Protein AF-A0A0E0R5S5-F1 (afdb_monomer)

Sequence (110 aa):
MASLCSLLLSSSLILAVAVFLRHHIGASTTTTTTTHLHFYMHDTYTGPAPTTMRVVSGRSLLDDGDGNNNDATSPPSSSSPPRRQFGDIVVLNSALTEGPSANSARMGTA

Solvent-accessible surface area (backbone atoms only — not comparable to full-atom values): 6973 Å² total; per-residue (Å²): 131,84,51,70,66,61,55,51,54,51,51,53,50,52,51,51,52,53,51,52,49,52,59,70,69,66,65,73,73,80,78,82,80,86,81,91,83,80,69,32,75,49,80,30,63,39,63,97,75,50,25,33,46,78,80,40,71,33,51,72,88,67,80,67,85,65,88,64,90,60,69,70,70,59,74,61,55,66,88,45,63,70,83,90,39,60,72,50,40,71,51,65,60,18,49,25,14,66,41,90,48,93,86,35,62,77,76,51,73,80

Structure (mmCIF, N/CA/C/O backbone):
data_AF-A0A0E0R5S5-F1
#
_entry.id   AF-A0A0E0R5S5-F1
#
loop_
_atom_site.group_PDB
_atom_site.id
_atom_site.type_symbol
_atom_site.label_atom_id
_atom_site.label_alt_id
_atom_site.label_comp_id
_atom_site.label_asym_id
_atom_site.label_entity_id
_atom_site.label_seq_id
_atom_site.pdbx_PDB_ins_code
_atom_site.Cartn_x
_atom_site.Cartn_y
_atom_site.Cartn_z
_atom_site.occupancy
_atom_site.B_iso_or_equiv
_atom_site.auth_seq_id
_atom_site.auth_comp_id
_atom_site.auth_asym_id
_atom_site.auth_atom_id
_atom_site.pdbx_PDB_model_num
ATOM 1 N N . MET A 1 1 ? -43.711 -30.435 58.093 1.00 62.09 1 MET A N 1
ATOM 2 C CA . MET A 1 1 ? -44.452 -30.388 56.814 1.00 62.09 1 MET A CA 1
ATOM 3 C C . MET A 1 1 ? -44.397 -28.947 56.341 1.00 62.09 1 MET A C 1
ATOM 5 O O . MET A 1 1 ? -44.923 -28.089 57.037 1.00 62.09 1 MET A O 1
ATOM 9 N N . ALA A 1 2 ? -43.650 -28.642 55.279 1.00 57.81 2 ALA A N 1
ATOM 10 C CA . ALA A 1 2 ? -43.620 -27.276 54.758 1.00 57.81 2 ALA A CA 1
ATOM 11 C C . ALA A 1 2 ? -45.016 -26.923 54.223 1.00 57.81 2 ALA A C 1
ATOM 13 O O . ALA A 1 2 ? -45.635 -27.737 53.540 1.00 57.81 2 AL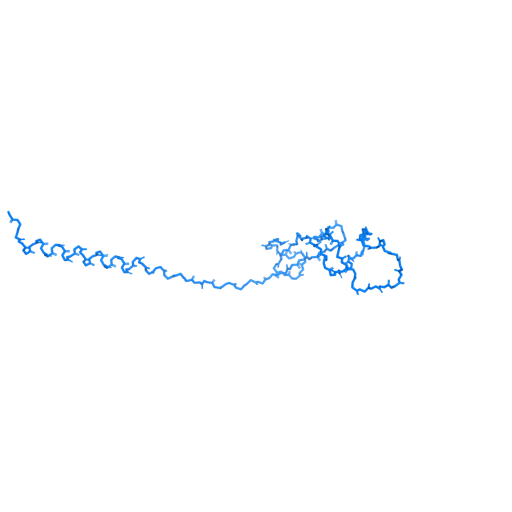A A O 1
ATOM 14 N N . SER A 1 3 ? -45.526 -25.743 54.576 1.00 80.94 3 SER A N 1
ATOM 15 C CA . SER A 1 3 ? -46.812 -25.257 54.070 1.00 80.94 3 SER A CA 1
ATOM 16 C C . SER A 1 3 ? -46.738 -25.101 52.548 1.00 80.94 3 SER A C 1
ATOM 18 O O . SER A 1 3 ? -45.736 -24.597 52.035 1.00 80.94 3 SER A O 1
ATOM 20 N N . LEU A 1 4 ? -47.791 -25.501 51.823 1.00 82.44 4 LEU A N 1
ATOM 21 C CA . LEU A 1 4 ? -47.889 -25.311 50.368 1.00 82.44 4 LEU A CA 1
ATOM 22 C C . LEU A 1 4 ? -47.608 -23.855 49.967 1.00 82.44 4 LEU A C 1
ATOM 24 O O . LEU A 1 4 ? -46.927 -23.620 48.975 1.00 82.44 4 LEU A O 1
ATOM 28 N N . CYS A 1 5 ? -48.035 -22.880 50.777 1.00 80.44 5 CYS A N 1
ATOM 29 C CA . CYS A 1 5 ? -47.718 -21.472 50.547 1.00 80.44 5 CYS A CA 1
ATOM 30 C C . CYS A 1 5 ? -46.204 -21.214 50.562 1.00 80.44 5 CYS A C 1
ATOM 32 O O . CYS A 1 5 ? -45.687 -20.562 49.664 1.00 80.44 5 CYS A O 1
ATOM 34 N N . SER A 1 6 ? -45.460 -21.768 51.522 1.00 83.56 6 SER A N 1
ATOM 35 C CA . SER A 1 6 ? -44.002 -21.591 51.608 1.00 83.56 6 SER A CA 1
ATOM 36 C C . SER A 1 6 ? -43.264 -22.181 50.394 1.00 83.56 6 SER A C 1
ATOM 38 O O . SER A 1 6 ? -42.266 -21.620 49.938 1.00 83.56 6 SER A O 1
ATOM 40 N N . LEU A 1 7 ? -43.775 -23.280 49.831 1.00 84.56 7 LEU A N 1
ATOM 41 C CA . LEU A 1 7 ? -43.246 -23.899 48.608 1.00 84.56 7 LEU A CA 1
ATOM 42 C C . LEU A 1 7 ? -43.555 -23.055 47.359 1.00 84.56 7 LEU A C 1
ATOM 44 O O . LEU A 1 7 ? -42.687 -22.858 46.512 1.00 84.56 7 LEU A O 1
ATOM 48 N N . LEU A 1 8 ? -44.764 -22.496 47.270 1.00 86.31 8 LEU A N 1
ATOM 49 C CA . LEU A 1 8 ? -45.166 -21.628 46.160 1.00 86.31 8 LEU A CA 1
ATOM 50 C C . LEU A 1 8 ? -44.391 -20.300 46.158 1.00 86.31 8 LEU A C 1
ATOM 52 O O . LEU A 1 8 ? -43.911 -19.873 45.108 1.00 86.31 8 LEU A O 1
ATOM 56 N N . LEU A 1 9 ? -44.198 -19.676 47.327 1.00 87.56 9 LEU A N 1
ATOM 57 C CA . LEU A 1 9 ? -43.433 -18.429 47.448 1.00 87.56 9 LEU A CA 1
ATOM 58 C C . LEU A 1 9 ? -41.952 -18.622 47.091 1.00 87.56 9 LEU A C 1
ATOM 60 O O . LEU A 1 9 ? -41.376 -17.794 46.387 1.00 87.56 9 LEU A O 1
ATOM 64 N N . SER A 1 10 ? -41.337 -19.719 47.539 1.00 87.94 10 SER A N 1
ATOM 65 C CA . SER A 1 10 ? -39.932 -20.012 47.226 1.00 87.94 10 SER A CA 1
ATOM 66 C C . SER A 1 10 ? -39.721 -20.318 45.741 1.00 87.94 10 SER A C 1
ATOM 68 O O . SER A 1 10 ? -38.784 -19.794 45.142 1.00 87.94 10 SER A O 1
ATOM 70 N N . SER A 1 11 ? -40.623 -21.076 45.112 1.00 90.00 11 SER A N 1
ATOM 71 C CA . SER A 1 11 ? -40.588 -21.325 43.665 1.00 90.00 11 SER A CA 1
ATOM 72 C C . SER A 1 11 ? -40.741 -20.035 42.852 1.00 90.00 11 SER A C 1
ATOM 74 O O . SER A 1 11 ? -39.956 -19.789 41.934 1.00 90.00 11 SER A O 1
ATOM 76 N N . SER A 1 12 ? -41.687 -19.169 43.233 1.00 90.19 12 SER A N 1
ATOM 77 C CA . SER A 1 12 ? -41.894 -17.875 42.575 1.00 90.19 12 SER A CA 1
ATOM 78 C C . SER A 1 12 ? -40.669 -16.966 42.689 1.00 90.19 12 SER A C 1
ATOM 80 O O . SER A 1 12 ? -40.313 -16.295 41.721 1.00 90.19 12 SER A O 1
ATOM 82 N N . LEU A 1 13 ? -40.005 -16.949 43.850 1.00 92.69 13 LEU A N 1
ATOM 83 C CA . LEU A 1 13 ? -38.791 -16.161 44.064 1.00 92.69 13 LEU A CA 1
ATOM 84 C C . LEU A 1 13 ? -37.632 -16.668 43.196 1.00 92.69 13 LEU A C 1
ATOM 86 O O . LEU A 1 13 ? -36.964 -15.872 42.539 1.00 92.69 13 LEU A O 1
ATOM 90 N N . ILE A 1 14 ? -37.421 -17.987 43.146 1.00 92.00 14 ILE A N 1
ATOM 91 C CA . ILE A 1 14 ? -36.370 -18.602 42.320 1.00 92.00 14 ILE A CA 1
ATOM 92 C C . ILE A 1 14 ? -36.609 -18.304 40.836 1.00 92.00 14 ILE A C 1
ATOM 94 O O . ILE A 1 14 ? -35.668 -17.956 40.120 1.00 92.00 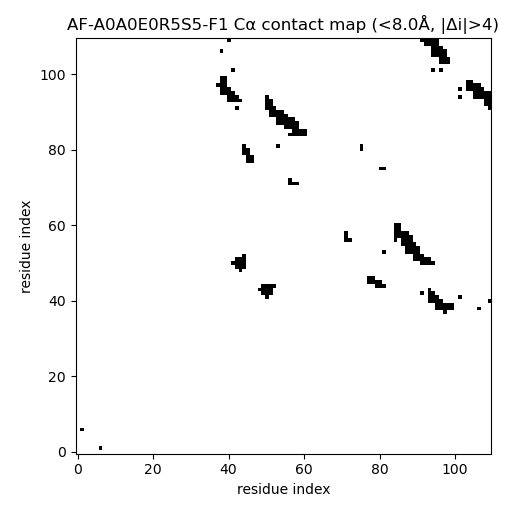14 ILE A O 1
ATOM 98 N N . LEU A 1 15 ? -37.859 -18.386 40.371 1.00 91.75 15 LEU A N 1
ATOM 99 C CA . LEU A 1 15 ? -38.207 -18.084 38.984 1.00 91.75 15 LEU A CA 1
ATOM 100 C C . LEU A 1 15 ? -37.964 -16.607 38.642 1.00 91.75 15 LEU A C 1
ATOM 102 O O . LEU A 1 15 ? -37.378 -16.315 37.600 1.00 91.75 15 LEU A O 1
ATOM 106 N N . ALA A 1 16 ? -38.343 -15.682 39.527 1.00 90.25 16 ALA A N 1
ATOM 107 C CA . ALA A 1 16 ? -38.107 -14.251 39.335 1.00 90.25 16 ALA A CA 1
ATOM 108 C C . ALA A 1 16 ? -36.608 -13.920 39.247 1.00 90.25 16 ALA A C 1
ATOM 110 O O . ALA A 1 16 ? -36.184 -13.196 38.346 1.00 90.25 16 ALA A O 1
ATOM 111 N N . VAL A 1 17 ? -35.793 -14.510 40.127 1.00 89.19 17 VAL A N 1
ATOM 112 C CA . VAL A 1 17 ? -34.330 -14.361 40.104 1.00 89.19 17 VAL A CA 1
ATOM 113 C C . VAL A 1 17 ? -33.746 -14.937 38.812 1.00 89.19 17 VAL A C 1
ATOM 115 O O . VAL A 1 17 ? -32.935 -14.284 38.159 1.00 89.19 17 VAL A O 1
ATOM 118 N N . ALA A 1 18 ? -34.193 -16.119 38.380 1.00 86.25 18 ALA A N 1
ATOM 119 C CA . ALA A 1 18 ? -33.725 -16.737 37.141 1.00 86.25 18 ALA A CA 1
ATOM 120 C C . ALA A 1 18 ? -34.052 -15.895 35.893 1.00 86.25 18 ALA A C 1
ATOM 122 O O . ALA A 1 18 ? -33.229 -15.806 34.981 1.00 86.25 18 ALA A O 1
ATOM 123 N N . VAL A 1 19 ? -35.231 -15.266 35.849 1.00 86.12 19 VAL A N 1
ATOM 124 C CA . VAL A 1 19 ? -35.630 -14.364 34.756 1.00 86.12 19 VAL A CA 1
ATOM 125 C C . VAL A 1 19 ? -34.813 -13.073 34.787 1.00 86.12 19 VAL A C 1
ATOM 127 O O . VAL A 1 19 ? -34.299 -12.662 33.747 1.00 86.12 19 VAL A O 1
ATOM 130 N N . PHE A 1 20 ? -34.629 -12.472 35.967 1.00 83.50 20 PHE A N 1
ATOM 131 C CA . PHE A 1 20 ? -33.820 -11.265 36.136 1.00 83.50 20 PHE A CA 1
ATOM 132 C C . PHE A 1 20 ? -32.371 -11.488 35.683 1.00 83.50 20 PHE A C 1
ATOM 134 O O . PHE A 1 20 ? -31.852 -10.711 34.883 1.00 83.50 20 PHE A O 1
ATOM 141 N N . LEU A 1 21 ? -31.743 -12.596 36.099 1.00 79.81 21 LEU A N 1
ATOM 142 C CA . LEU A 1 21 ? -30.386 -12.943 35.671 1.00 79.81 21 LEU A CA 1
ATOM 143 C C . LEU A 1 21 ? -30.312 -13.173 34.156 1.00 79.81 21 LEU A C 1
ATOM 145 O O . LEU A 1 21 ? -29.418 -12.637 33.510 1.00 79.81 21 LEU A O 1
ATOM 149 N N . ARG A 1 22 ? -31.257 -13.910 33.553 1.00 76.06 22 ARG A N 1
ATOM 150 C CA . ARG A 1 22 ? -31.263 -14.128 32.091 1.00 76.06 22 ARG A CA 1
ATOM 151 C C . ARG A 1 22 ? -31.417 -12.829 31.301 1.00 76.06 22 ARG A C 1
ATOM 153 O O . ARG A 1 22 ? -30.765 -12.681 30.272 1.00 76.06 22 ARG A O 1
ATOM 160 N N . HIS A 1 23 ? -32.251 -11.901 31.767 1.00 70.75 23 HIS A N 1
ATOM 161 C CA . HIS A 1 23 ? -32.466 -10.629 31.079 1.00 70.75 23 HIS A CA 1
ATOM 162 C C . HIS A 1 23 ? -31.251 -9.699 31.194 1.00 70.75 23 HIS A C 1
ATOM 164 O O . HIS A 1 23 ? -30.859 -9.075 30.213 1.00 70.75 23 HIS A O 1
ATOM 170 N N . HIS A 1 24 ? -30.607 -9.658 32.363 1.00 64.25 24 HIS A N 1
ATOM 171 C CA . HIS A 1 24 ? -29.483 -8.757 32.619 1.00 64.25 24 HIS A CA 1
ATOM 172 C C . HIS A 1 24 ? -28.141 -9.269 32.065 1.00 64.25 24 HIS A C 1
ATOM 174 O O . HIS A 1 24 ? -27.253 -8.470 31.775 1.00 64.25 24 HIS A O 1
ATOM 180 N N . ILE A 1 25 ? -27.989 -10.590 31.914 1.00 63.91 25 ILE A N 1
ATOM 181 C CA . ILE A 1 25 ? -26.759 -11.244 31.425 1.00 63.91 25 ILE A CA 1
ATOM 182 C C . ILE A 1 25 ? -26.810 -11.477 29.901 1.00 63.91 25 ILE A C 1
ATOM 184 O O . ILE A 1 25 ? -25.771 -11.624 29.265 1.00 63.91 25 ILE A O 1
ATOM 188 N N . GLY A 1 26 ? -28.004 -11.473 29.293 1.00 58.56 26 GLY A N 1
ATOM 189 C CA . GLY A 1 26 ? -28.196 -11.693 27.853 1.00 58.56 26 GLY A CA 1
ATOM 190 C C . GLY A 1 26 ? -27.997 -10.461 26.960 1.00 58.56 26 GLY A C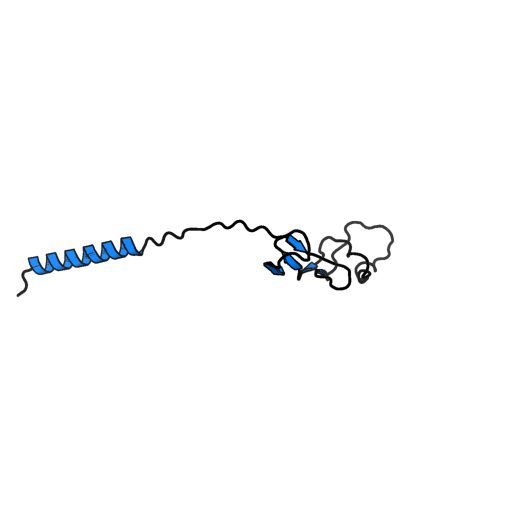 1
ATOM 191 O O . GLY A 1 26 ? -27.891 -10.609 25.745 1.00 58.56 26 GLY A O 1
ATOM 192 N N . ALA A 1 27 ? -27.922 -9.255 27.527 1.00 61.12 27 ALA A N 1
ATOM 193 C CA . ALA A 1 27 ? -27.718 -8.017 26.774 1.00 61.12 27 ALA A CA 1
ATOM 194 C C . ALA A 1 27 ? -26.230 -7.633 26.730 1.00 61.12 27 ALA A C 1
ATOM 196 O O . ALA A 1 27 ? -25.825 -6.580 27.217 1.00 61.12 27 ALA A O 1
ATOM 197 N N . SER A 1 28 ? -25.391 -8.495 26.151 1.00 61.84 28 SER A N 1
ATOM 198 C CA . SER A 1 28 ? -24.061 -8.064 25.716 1.00 61.84 28 SER A CA 1
ATOM 199 C C . SER A 1 28 ? -24.236 -7.311 24.401 1.00 61.84 28 SER A C 1
ATOM 201 O O . SER A 1 28 ? -24.219 -7.889 23.313 1.00 61.84 28 SER A O 1
ATOM 203 N N . THR A 1 29 ? -24.520 -6.015 24.504 1.00 63.00 29 THR A N 1
ATOM 204 C CA . THR A 1 29 ? -24.567 -5.115 23.355 1.00 63.00 29 THR A CA 1
ATOM 205 C C . THR A 1 29 ? -23.192 -5.168 22.702 1.00 63.00 29 THR A C 1
ATOM 207 O O . THR A 1 29 ? -22.213 -4.687 23.267 1.00 63.00 29 THR A O 1
ATOM 210 N N . THR A 1 30 ? -23.089 -5.817 21.543 1.00 66.12 30 THR A N 1
ATOM 211 C CA . THR A 1 30 ? -21.844 -5.822 20.774 1.00 66.12 30 THR A CA 1
ATOM 212 C C . THR A 1 30 ? -21.655 -4.414 20.231 1.00 66.12 30 THR A C 1
ATOM 214 O O . THR A 1 30 ? -22.211 -4.052 19.196 1.00 66.12 30 THR A O 1
ATOM 217 N N . THR A 1 31 ? -20.936 -3.582 20.976 1.00 72.38 31 THR A N 1
ATOM 218 C CA . THR A 1 31 ? -20.586 -2.235 20.542 1.00 72.38 31 THR A CA 1
ATOM 219 C C . THR A 1 31 ? -19.596 -2.366 19.395 1.00 72.38 31 THR A C 1
ATOM 221 O O . THR A 1 31 ? -18.443 -2.742 19.593 1.00 72.38 31 THR A O 1
ATOM 224 N N . THR A 1 32 ? -20.040 -2.089 18.173 1.00 79.19 32 THR A N 1
ATOM 225 C CA . THR A 1 32 ? -19.145 -2.008 17.021 1.00 79.19 32 THR A CA 1
ATOM 226 C C . THR A 1 32 ? -18.380 -0.693 17.096 1.00 79.19 32 THR A C 1
ATOM 228 O O . THR A 1 32 ? -18.953 0.375 16.880 1.00 79.19 32 THR A O 1
ATOM 231 N N . THR A 1 33 ? -17.092 -0.750 17.422 1.00 86.12 33 THR A N 1
ATOM 232 C CA . THR A 1 33 ? -16.210 0.418 17.342 1.00 86.12 33 THR A CA 1
ATOM 233 C C . THR A 1 33 ? -15.656 0.538 15.927 1.00 86.12 33 THR A C 1
ATOM 235 O O . THR A 1 33 ? -15.088 -0.411 15.393 1.00 86.12 33 THR A O 1
ATOM 238 N N . THR A 1 34 ? -15.807 1.714 15.321 1.00 93.88 34 THR A N 1
ATOM 239 C CA . THR A 1 34 ? -15.155 2.055 14.053 1.00 93.88 34 THR A CA 1
ATOM 240 C C . THR A 1 34 ? -13.857 2.800 14.341 1.00 93.88 34 THR A C 1
ATOM 242 O O . THR A 1 34 ? -13.854 3.782 15.081 1.00 93.88 34 THR A O 1
ATOM 245 N N . THR A 1 35 ? -12.758 2.361 13.732 1.00 94.62 35 THR A N 1
ATOM 246 C CA . THR A 1 35 ? -11.457 3.035 13.806 1.00 94.62 35 THR A CA 1
ATOM 247 C C . THR A 1 35 ? -11.055 3.487 12.409 1.00 94.62 35 THR A C 1
ATOM 249 O O . THR A 1 35 ? -11.030 2.682 11.482 1.00 94.62 35 THR A O 1
ATOM 252 N N . HIS A 1 36 ? -10.741 4.773 12.254 1.00 96.44 36 HIS A N 1
ATOM 253 C CA . HIS A 1 36 ? -10.193 5.311 11.012 1.00 96.44 36 HIS A CA 1
ATOM 254 C C . HIS A 1 36 ? -8.663 5.240 11.062 1.00 96.44 36 HIS A C 1
ATOM 256 O O . HIS A 1 36 ? -8.046 5.857 11.930 1.00 96.44 36 HIS A O 1
ATOM 262 N N . LEU A 1 37 ? -8.058 4.469 10.157 1.00 96.88 37 LEU A N 1
ATOM 263 C CA . LEU A 1 37 ? -6.609 4.303 10.056 1.00 96.88 37 LEU A CA 1
ATOM 264 C C . LEU A 1 37 ? -6.086 5.117 8.871 1.00 96.88 37 LEU A C 1
ATOM 266 O O . LEU A 1 37 ? -6.650 5.053 7.782 1.00 96.88 37 LEU A O 1
ATOM 270 N N . HIS A 1 38 ? -4.996 5.852 9.080 1.00 97.94 38 HIS A N 1
ATOM 271 C CA . HIS A 1 38 ? -4.305 6.590 8.028 1.00 97.94 38 HIS A CA 1
ATOM 272 C C . HIS A 1 38 ? -2.815 6.255 8.085 1.00 97.94 38 HIS A C 1
ATOM 274 O O . HIS A 1 38 ? -2.174 6.436 9.118 1.00 97.94 38 HIS A O 1
ATOM 280 N N . PHE A 1 39 ? -2.289 5.719 6.989 1.00 97.75 39 PHE A N 1
ATOM 281 C CA . PHE A 1 39 ? -0.892 5.330 6.831 1.00 97.75 39 PHE A CA 1
ATOM 282 C C . PHE A 1 39 ? -0.514 5.379 5.350 1.00 97.75 39 PHE A C 1
ATOM 284 O O . PHE A 1 39 ? -1.380 5.373 4.473 1.00 97.75 39 PHE A O 1
ATOM 291 N N . TYR A 1 40 ? 0.785 5.401 5.079 1.00 98.19 40 TYR A N 1
ATOM 292 C CA . TYR A 1 40 ? 1.352 5.452 3.735 1.00 98.19 40 TYR A CA 1
ATOM 293 C C . TYR A 1 40 ? 2.043 4.130 3.412 1.00 98.19 40 TYR A C 1
ATOM 295 O O . TYR A 1 40 ? 2.801 3.615 4.230 1.00 98.19 40 TYR A O 1
ATOM 303 N N . MET A 1 41 ? 1.781 3.584 2.226 1.00 97.31 41 MET A N 1
ATOM 304 C CA . MET A 1 41 ? 2.375 2.344 1.719 1.00 97.31 41 MET A CA 1
ATOM 305 C C . MET A 1 41 ? 3.475 2.669 0.703 1.00 97.31 41 MET A C 1
ATOM 307 O O . MET A 1 41 ? 3.277 3.524 -0.160 1.00 97.31 41 MET A O 1
ATOM 311 N N . HIS A 1 42 ? 4.619 1.985 0.796 1.00 95.50 42 HIS A N 1
ATOM 312 C CA . HIS A 1 42 ? 5.784 2.223 -0.069 1.00 95.50 42 HIS A CA 1
ATOM 313 C C . HIS A 1 42 ? 6.070 1.039 -0.998 1.00 95.50 42 HIS A C 1
ATOM 315 O O . HIS A 1 42 ? 6.770 0.099 -0.611 1.00 95.50 42 HIS A O 1
ATOM 321 N N . ASP A 1 43 ? 5.569 1.117 -2.231 1.00 93.38 43 ASP A N 1
ATOM 322 C CA . ASP A 1 43 ? 5.786 0.112 -3.279 1.00 93.38 43 ASP A CA 1
ATOM 323 C C . ASP A 1 43 ? 6.938 0.528 -4.201 1.00 93.38 43 ASP A C 1
ATOM 325 O O . ASP A 1 43 ? 6.840 1.515 -4.939 1.00 93.38 43 ASP A O 1
ATOM 329 N N . THR A 1 44 ? 8.030 -0.234 -4.200 1.00 91.62 44 THR A N 1
ATOM 330 C CA . THR A 1 44 ? 9.197 0.007 -5.054 1.00 91.62 44 THR A CA 1
ATOM 331 C C . THR A 1 44 ? 9.496 -1.218 -5.913 1.00 91.62 44 THR A C 1
ATOM 333 O O . THR A 1 44 ? 9.793 -2.304 -5.424 1.00 91.62 44 THR A O 1
ATOM 336 N N . TYR A 1 45 ? 9.443 -1.035 -7.234 1.00 89.56 45 TYR A N 1
ATOM 337 C CA . TYR A 1 45 ? 9.753 -2.088 -8.211 1.00 89.56 45 TYR A CA 1
ATOM 338 C C . TYR A 1 45 ? 11.233 -2.127 -8.615 1.00 89.56 45 TYR A C 1
ATOM 340 O O . TYR A 1 45 ? 11.674 -3.061 -9.279 1.00 89.56 45 TYR A O 1
ATOM 348 N N . THR A 1 46 ? 11.988 -1.084 -8.275 1.00 86.94 46 THR A N 1
ATOM 349 C CA . THR A 1 46 ? 13.355 -0.849 -8.755 1.00 86.94 46 THR A CA 1
ATOM 350 C C . THR A 1 46 ? 14.269 -0.418 -7.619 1.00 86.94 46 THR A C 1
ATOM 352 O O . THR A 1 46 ? 13.808 -0.025 -6.546 1.00 86.94 46 THR A O 1
ATOM 355 N N . GLY A 1 47 ? 15.573 -0.390 -7.893 1.00 87.81 47 GLY A N 1
ATOM 356 C CA . GLY A 1 47 ? 16.590 0.014 -6.927 1.00 87.81 47 GLY A CA 1
ATOM 357 C C . GLY A 1 47 ? 17.139 -1.163 -6.113 1.00 87.81 47 GLY A C 1
ATOM 358 O O . GLY A 1 47 ? 16.823 -2.315 -6.397 1.00 87.81 47 GLY A O 1
ATOM 359 N N . PRO A 1 48 ? 18.001 -0.891 -5.119 1.00 88.62 48 PRO A N 1
ATOM 360 C CA . PRO A 1 48 ? 18.742 -1.931 -4.400 1.00 88.62 48 PRO A CA 1
ATOM 361 C C . PRO A 1 48 ? 17.885 -2.747 -3.419 1.00 88.62 48 PRO A C 1
ATOM 363 O O . PRO A 1 48 ? 18.297 -3.831 -3.018 1.00 88.62 48 PRO A O 1
ATOM 366 N N . ALA A 1 49 ? 16.715 -2.235 -3.027 1.00 90.25 49 ALA A N 1
ATOM 367 C CA . ALA A 1 49 ? 15.788 -2.889 -2.104 1.00 90.25 49 ALA A CA 1
ATOM 368 C C . ALA A 1 49 ? 14.338 -2.741 -2.608 1.00 90.25 49 ALA A C 1
ATOM 370 O O . ALA A 1 49 ? 13.581 -1.931 -2.065 1.00 90.25 49 ALA A O 1
ATOM 371 N N . PRO A 1 50 ? 13.959 -3.457 -3.682 1.00 92.25 50 PRO A N 1
ATOM 372 C CA . PRO A 1 5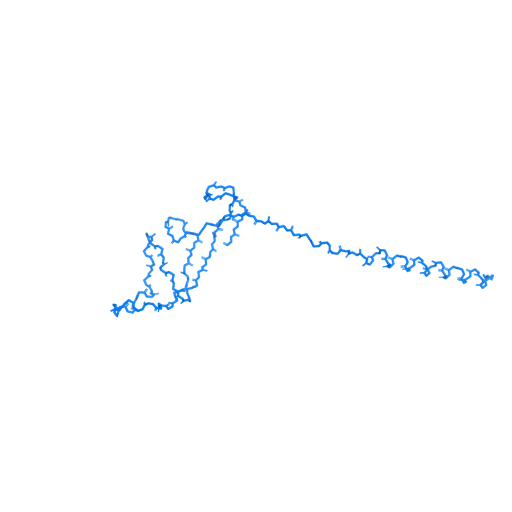0 ? 12.587 -3.445 -4.169 1.00 92.25 50 PRO A CA 1
ATOM 373 C C . PRO A 1 50 ? 11.659 -4.122 -3.148 1.00 92.25 50 PRO A C 1
ATOM 375 O O . PRO A 1 50 ? 11.979 -5.187 -2.618 1.00 92.25 50 PRO A O 1
ATOM 378 N N . THR A 1 51 ? 10.506 -3.516 -2.878 1.00 94.50 51 THR A N 1
ATOM 379 C CA . THR A 1 51 ? 9.439 -4.080 -2.030 1.00 94.50 51 THR A CA 1
ATOM 380 C C . THR A 1 51 ? 8.330 -4.737 -2.845 1.00 94.50 51 THR A C 1
ATOM 382 O O . THR A 1 51 ? 7.399 -5.311 -2.283 1.00 94.50 51 THR A O 1
ATOM 385 N N . THR A 1 52 ? 8.413 -4.670 -4.173 1.00 93.25 52 THR A N 1
ATOM 386 C CA . THR A 1 52 ? 7.378 -5.160 -5.077 1.00 93.25 52 THR A CA 1
ATOM 387 C C . THR A 1 52 ? 7.985 -5.957 -6.228 1.00 93.25 52 THR A C 1
ATOM 389 O O . THR A 1 52 ? 8.924 -5.505 -6.883 1.00 93.25 52 THR A O 1
ATOM 392 N N . MET A 1 53 ? 7.432 -7.139 -6.506 1.00 91.06 53 MET A N 1
ATOM 393 C CA . MET A 1 53 ? 7.916 -8.035 -7.559 1.00 91.06 53 MET A CA 1
ATOM 394 C C . MET A 1 53 ? 6.760 -8.572 -8.400 1.00 91.06 53 MET A C 1
ATOM 396 O O . MET A 1 53 ? 5.822 -9.172 -7.875 1.00 91.06 53 MET A O 1
ATOM 400 N N . ARG A 1 54 ? 6.848 -8.413 -9.727 1.00 89.94 54 ARG A N 1
ATOM 401 C CA . ARG A 1 54 ? 5.955 -9.121 -10.650 1.00 89.94 54 ARG A CA 1
ATOM 402 C C . ARG A 1 54 ? 6.385 -10.581 -10.756 1.00 89.94 54 ARG A C 1
ATOM 404 O O . ARG A 1 54 ? 7.520 -10.858 -11.131 1.00 89.94 54 ARG A O 1
ATOM 411 N N . VAL A 1 55 ? 5.471 -11.492 -10.440 1.00 91.50 55 VAL A N 1
ATOM 412 C CA . VAL A 1 55 ? 5.701 -12.946 -10.472 1.00 91.50 55 VAL A CA 1
ATOM 413 C C . VAL A 1 55 ? 5.081 -13.613 -11.696 1.00 91.50 55 VAL A C 1
ATOM 415 O O . VAL A 1 55 ? 5.547 -14.667 -12.116 1.00 91.50 55 VAL A O 1
ATOM 418 N N . VAL A 1 56 ? 4.065 -12.989 -12.298 1.00 87.38 56 VAL A N 1
ATOM 419 C CA . VAL A 1 56 ? 3.478 -13.413 -13.576 1.00 87.38 56 VAL A CA 1
ATOM 420 C C . VAL A 1 56 ? 3.238 -12.180 -14.434 1.00 87.38 56 VAL A C 1
ATOM 422 O O . VAL A 1 56 ? 2.648 -11.209 -13.958 1.00 87.38 56 VAL A O 1
ATOM 425 N N . SER A 1 57 ? 3.692 -12.227 -15.685 1.00 84.56 57 SER A N 1
ATOM 426 C CA . SER A 1 57 ? 3.366 -11.222 -16.698 1.00 84.56 57 SER A CA 1
ATOM 427 C C . SER A 1 57 ? 1.981 -11.494 -17.278 1.00 84.56 57 SER A C 1
ATOM 429 O O . SER A 1 57 ? 1.662 -12.622 -17.660 1.00 84.56 57 SER A O 1
ATOM 431 N N . GLY A 1 58 ? 1.164 -10.452 -17.338 1.00 82.00 58 GLY A N 1
ATOM 432 C CA . GLY A 1 58 ? -0.122 -10.450 -18.007 1.00 82.00 58 GLY A CA 1
ATOM 433 C C . GLY A 1 58 ? 0.012 -10.374 -19.526 1.00 82.00 58 GLY A C 1
ATOM 434 O O . GLY A 1 58 ? 1.085 -10.536 -20.106 1.00 82.00 58 GLY A O 1
ATOM 435 N N . ARG A 1 59 ? -1.108 -10.109 -20.198 1.00 77.12 59 ARG A N 1
ATOM 436 C CA . ARG A 1 59 ? -1.124 -9.879 -21.647 1.00 77.12 59 ARG A CA 1
ATOM 437 C C . ARG A 1 59 ? -1.021 -8.386 -21.926 1.00 77.12 59 ARG A C 1
ATOM 439 O O . ARG A 1 59 ? -1.742 -7.593 -21.312 1.00 77.12 59 ARG A O 1
ATOM 446 N N . SER A 1 60 ? -0.194 -8.008 -22.898 1.00 72.50 60 SER A N 1
ATOM 447 C CA . SER A 1 60 ? -0.235 -6.646 -23.426 1.00 72.50 60 SER A CA 1
ATOM 448 C C . SER A 1 60 ? -1.571 -6.411 -24.138 1.00 72.50 60 SER A C 1
ATOM 450 O O . SER A 1 60 ? -1.980 -7.219 -24.969 1.00 72.50 60 SER A O 1
ATOM 452 N N . LEU A 1 61 ? -2.274 -5.330 -23.785 1.00 66.62 61 LEU A N 1
ATOM 453 C CA . LEU A 1 61 ? -3.479 -4.873 -24.502 1.00 66.62 61 LEU A CA 1
ATOM 454 C C . LEU A 1 61 ? -3.148 -3.854 -25.600 1.00 66.62 61 LEU A C 1
ATOM 456 O O . LEU A 1 61 ? -4.003 -3.532 -26.419 1.00 66.62 61 LEU A O 1
ATOM 460 N N . LEU A 1 62 ? -1.916 -3.350 -25.589 1.00 65.44 62 LEU A N 1
ATOM 461 C CA . LEU A 1 62 ? -1.346 -2.528 -26.638 1.00 65.44 62 LEU A CA 1
ATOM 462 C C . LEU A 1 62 ? -0.356 -3.430 -27.372 1.00 65.44 62 LEU A C 1
ATOM 464 O O . LEU A 1 62 ? 0.704 -3.767 -26.842 1.00 65.44 62 LEU A O 1
ATOM 468 N N . ASP A 1 63 ? -0.773 -3.905 -28.538 1.00 56.41 63 ASP A N 1
ATOM 469 C CA . ASP A 1 63 ? 0.132 -4.435 -29.550 1.00 56.41 63 ASP A CA 1
ATOM 470 C C . ASP A 1 63 ? 0.918 -3.226 -30.074 1.00 56.41 63 ASP A C 1
ATOM 472 O O . ASP A 1 63 ? 0.514 -2.563 -31.029 1.00 56.41 63 ASP A O 1
ATOM 476 N N . ASP A 1 64 ? 1.973 -2.830 -29.356 1.00 55.06 64 ASP A N 1
ATOM 477 C CA . ASP A 1 64 ? 3.001 -1.977 -29.941 1.00 55.06 64 ASP A CA 1
ATOM 478 C C . ASP A 1 64 ? 3.586 -2.858 -31.049 1.00 55.06 64 ASP A C 1
ATOM 480 O O . ASP A 1 64 ? 4.334 -3.772 -30.739 1.00 55.06 64 ASP A O 1
ATOM 484 N N . GLY A 1 65 ? 3.133 -2.683 -32.297 1.00 48.75 65 GLY A N 1
ATOM 485 C CA . GLY A 1 65 ? 3.357 -3.5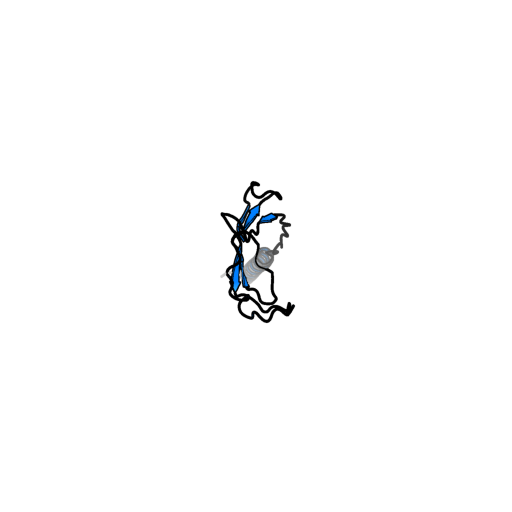83 -33.437 1.00 48.75 65 GLY A CA 1
ATOM 486 C C . GLY A 1 65 ? 4.813 -3.769 -33.893 1.00 48.75 65 GLY A C 1
ATOM 487 O O . G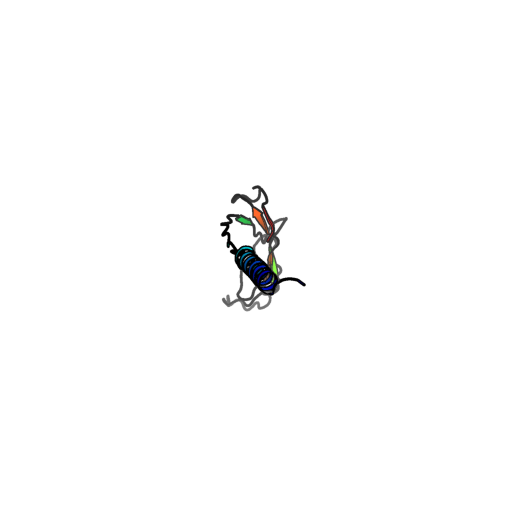LY A 1 65 ? 5.076 -3.869 -35.091 1.00 48.75 65 GLY A O 1
ATOM 488 N N . ASP A 1 66 ? 5.771 -3.817 -32.973 1.00 49.19 66 ASP A N 1
ATOM 489 C CA . ASP A 1 66 ? 6.969 -4.610 -33.145 1.00 49.19 66 ASP A CA 1
ATOM 490 C C . ASP A 1 66 ? 6.606 -6.067 -32.811 1.00 49.19 66 ASP A C 1
ATOM 492 O O . ASP A 1 66 ? 6.170 -6.416 -31.721 1.00 49.19 66 ASP A O 1
ATOM 496 N N . GLY A 1 67 ? 6.675 -6.942 -33.813 1.00 46.66 67 GLY A N 1
ATOM 497 C CA . GLY A 1 67 ? 6.306 -8.354 -33.684 1.00 46.66 67 GLY A CA 1
ATOM 498 C C . GLY A 1 67 ? 7.290 -9.176 -32.847 1.00 46.66 67 GLY A C 1
ATOM 499 O O . GLY A 1 67 ? 7.477 -10.361 -33.130 1.00 46.66 67 GLY A O 1
ATOM 500 N N . ASN A 1 68 ? 7.963 -8.585 -31.860 1.00 48.69 68 ASN A N 1
ATOM 501 C CA . ASN A 1 68 ? 8.885 -9.287 -30.988 1.00 48.69 68 ASN A CA 1
ATOM 502 C C . ASN A 1 68 ? 8.122 -9.810 -29.765 1.00 48.69 68 ASN A C 1
ATOM 504 O O . ASN A 1 68 ? 8.232 -9.298 -28.652 1.00 48.69 68 ASN A O 1
ATOM 508 N N . ASN A 1 69 ? 7.365 -10.888 -29.982 1.00 49.69 69 ASN A N 1
ATOM 509 C CA . ASN A 1 69 ? 6.577 -11.642 -28.993 1.00 49.69 69 ASN A CA 1
ATOM 510 C C . ASN A 1 69 ? 7.398 -12.247 -27.822 1.00 49.69 69 ASN A C 1
ATOM 512 O O . ASN A 1 69 ? 6.947 -13.174 -27.149 1.00 49.69 69 ASN A O 1
ATOM 516 N N . ASN A 1 70 ? 8.601 -11.740 -27.563 1.00 48.31 70 ASN A N 1
ATOM 517 C CA . ASN A 1 70 ? 9.552 -12.221 -26.571 1.00 48.31 70 ASN A CA 1
ATOM 518 C C . ASN A 1 70 ? 9.604 -11.289 -25.342 1.00 48.31 70 ASN A C 1
ATOM 520 O O . ASN A 1 70 ? 10.186 -11.665 -24.327 1.00 48.31 70 ASN A O 1
ATOM 524 N N . ASP A 1 71 ? 8.984 -10.100 -25.385 1.00 48.88 71 ASP A N 1
ATOM 525 C CA . ASP A 1 71 ? 9.049 -9.117 -24.287 1.00 48.88 71 ASP A CA 1
ATOM 526 C C . ASP A 1 71 ? 8.030 -9.355 -23.153 1.00 48.88 71 ASP A C 1
ATOM 528 O O . ASP A 1 71 ? 7.919 -8.582 -22.208 1.00 48.88 71 ASP A O 1
ATOM 532 N N . ALA A 1 72 ? 7.295 -10.470 -23.186 1.00 48.78 72 ALA A N 1
ATOM 533 C CA . ALA A 1 72 ? 6.504 -10.915 -22.034 1.00 48.78 72 ALA A CA 1
ATOM 534 C C . ALA A 1 72 ? 7.367 -11.614 -20.958 1.00 48.78 72 ALA A C 1
ATOM 536 O O . ALA A 1 72 ? 6.901 -11.844 -19.838 1.00 48.78 72 ALA A O 1
ATOM 537 N N . THR A 1 73 ? 8.619 -11.965 -21.285 1.00 46.97 73 THR A N 1
ATOM 538 C CA . THR A 1 73 ? 9.543 -12.717 -20.414 1.00 46.97 73 THR A CA 1
ATOM 539 C C . THR A 1 73 ? 10.872 -11.999 -20.168 1.00 46.97 73 THR A C 1
ATOM 541 O O . THR A 1 73 ? 11.691 -12.503 -19.399 1.00 46.97 73 THR A O 1
ATOM 544 N N . SER A 1 74 ? 11.101 -10.827 -20.772 1.00 48.22 74 SER A N 1
ATOM 545 C CA . SER A 1 74 ? 12.273 -10.011 -20.455 1.00 48.22 74 SER A CA 1
ATOM 546 C C . SER A 1 74 ? 12.223 -9.631 -18.971 1.00 48.22 74 SER A C 1
ATOM 548 O O . SER A 1 74 ? 11.253 -8.994 -18.539 1.00 48.22 74 SER A O 1
ATOM 550 N N . PRO A 1 75 ? 13.221 -10.017 -18.152 1.00 51.94 75 PRO A N 1
ATOM 551 C CA . PRO A 1 75 ? 13.287 -9.530 -16.785 1.00 51.94 75 PRO A CA 1
ATOM 552 C C . PRO A 1 75 ? 13.337 -7.997 -16.844 1.00 51.94 75 PRO A C 1
ATOM 554 O O . PRO A 1 75 ? 14.107 -7.457 -17.645 1.00 51.94 75 PRO A O 1
ATOM 557 N N . PRO A 1 76 ? 12.516 -7.280 -16.051 1.00 54.31 76 PRO A N 1
ATOM 558 C CA . PRO A 1 76 ? 12.577 -5.829 -16.031 1.00 54.31 76 PRO A CA 1
ATOM 559 C C . PRO A 1 76 ? 14.019 -5.426 -15.729 1.00 54.31 76 PRO A C 1
ATOM 561 O O . PRO A 1 76 ? 14.625 -5.923 -14.776 1.00 54.31 76 PRO A O 1
ATOM 564 N N . SER A 1 77 ? 14.592 -4.558 -16.563 1.00 54.94 77 SER A N 1
ATOM 565 C CA . SER A 1 77 ? 15.870 -3.925 -16.250 1.00 54.94 77 SER A CA 1
ATOM 566 C C . SER A 1 77 ? 15.779 -3.353 -14.835 1.00 54.94 77 SER A C 1
ATOM 568 O O . SER A 1 77 ? 14.820 -2.643 -14.537 1.00 54.94 77 SER A O 1
ATOM 570 N N . SER A 1 78 ? 16.759 -3.623 -13.971 1.00 58.81 78 SER A N 1
ATOM 571 C CA . SER A 1 78 ? 16.753 -3.189 -12.560 1.00 58.81 78 SER A CA 1
ATOM 572 C C . SER A 1 78 ? 16.608 -1.669 -12.362 1.00 58.81 78 SER A C 1
ATOM 574 O O . SER A 1 78 ? 16.343 -1.201 -11.253 1.00 58.81 78 SER A O 1
ATOM 576 N N . SER A 1 79 ? 16.773 -0.901 -13.441 1.00 61.19 79 SER A N 1
ATOM 577 C CA . SER A 1 79 ? 16.655 0.550 -13.519 1.00 61.19 79 SER A CA 1
ATOM 578 C C . SER A 1 79 ? 15.271 1.072 -13.927 1.00 61.19 79 SER A C 1
ATOM 580 O O . SER A 1 79 ? 15.069 2.282 -13.873 1.00 61.19 79 SER A O 1
ATOM 582 N N . SER A 1 80 ? 14.321 0.233 -14.357 1.00 66.12 80 SER A N 1
ATOM 583 C CA . SER A 1 80 ? 12.989 0.684 -14.800 1.00 66.12 80 SER A CA 1
ATOM 584 C C . SER A 1 80 ? 11.872 -0.225 -14.288 1.00 66.12 80 SER A C 1
ATOM 586 O O . SER A 1 80 ? 12.004 -1.448 -14.350 1.00 66.12 80 SER A O 1
ATOM 588 N N . PRO A 1 81 ? 10.766 0.345 -13.772 1.00 67.88 81 PRO A N 1
ATOM 589 C CA . PRO A 1 81 ? 9.669 -0.457 -13.263 1.00 67.88 81 PRO A CA 1
ATOM 590 C C . PRO A 1 81 ? 9.028 -1.249 -14.411 1.00 67.88 81 PRO A C 1
ATOM 592 O O . PRO A 1 81 ? 8.923 -0.735 -15.530 1.00 67.88 81 PRO A O 1
ATOM 595 N N . PRO A 1 82 ? 8.571 -2.485 -14.157 1.00 72.06 82 PRO A N 1
ATOM 596 C CA . PRO A 1 82 ? 7.862 -3.257 -15.159 1.00 72.06 82 PRO A CA 1
ATOM 597 C C . PRO A 1 82 ? 6.606 -2.503 -15.616 1.00 72.06 82 PRO A C 1
ATOM 599 O O . PRO A 1 82 ? 5.853 -1.967 -14.797 1.00 72.06 82 PRO A O 1
ATOM 602 N N . ARG A 1 83 ? 6.356 -2.477 -16.932 1.00 77.56 83 ARG A N 1
ATOM 603 C CA . ARG A 1 83 ? 5.104 -1.938 -17.485 1.00 77.56 83 ARG A CA 1
ATOM 604 C C . ARG A 1 83 ? 3.933 -2.746 -16.938 1.00 77.56 83 ARG A C 1
ATOM 606 O O . ARG A 1 83 ? 3.924 -3.958 -17.121 1.00 77.56 83 ARG A O 1
ATOM 613 N N . ARG A 1 84 ? 2.956 -2.094 -16.304 1.00 80.88 84 ARG A N 1
ATOM 614 C CA . ARG A 1 84 ? 1.760 -2.769 -15.779 1.00 80.88 84 ARG A CA 1
ATOM 615 C C . ARG A 1 84 ? 0.887 -3.244 -16.937 1.00 80.88 84 ARG A C 1
ATOM 617 O O . ARG A 1 84 ? 0.439 -2.427 -17.740 1.00 80.88 84 ARG A O 1
ATOM 624 N N . GLN A 1 85 ? 0.646 -4.544 -17.011 1.00 84.12 85 GLN A N 1
ATOM 625 C CA . GLN A 1 85 ? -0.187 -5.177 -18.030 1.00 84.12 85 GLN A CA 1
ATOM 626 C C . GLN A 1 85 ? -1.431 -5.806 -17.403 1.00 84.12 85 GLN A C 1
ATOM 628 O O . GLN A 1 85 ? -1.483 -6.112 -16.208 1.00 84.12 85 GLN A O 1
ATOM 633 N N . PHE A 1 86 ? -2.468 -5.994 -18.219 1.00 85.56 86 PHE A N 1
ATOM 634 C CA . PHE A 1 86 ? -3.675 -6.667 -17.758 1.00 85.56 86 PHE A CA 1
ATOM 635 C C . PHE A 1 86 ? -3.363 -8.134 -17.448 1.00 85.56 86 PHE A C 1
ATOM 637 O O . PHE A 1 86 ? -2.911 -8.877 -18.320 1.00 85.56 86 PHE A O 1
ATOM 644 N N . GLY A 1 87 ? -3.647 -8.556 -16.218 1.00 88.56 87 GLY A N 1
ATOM 645 C CA . GLY A 1 87 ? -3.347 -9.906 -15.743 1.00 88.56 87 GLY A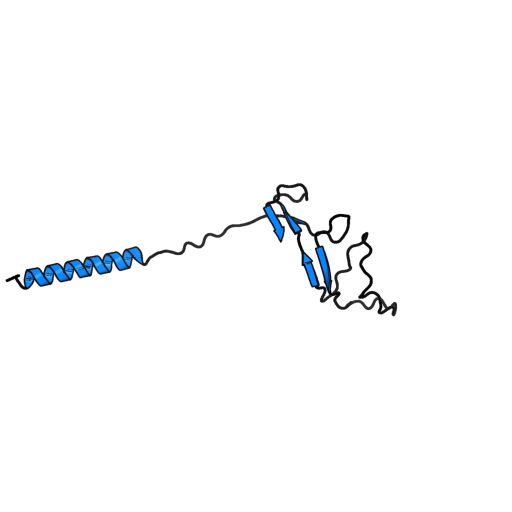 CA 1
ATOM 646 C C . GLY A 1 87 ? -1.969 -10.063 -15.096 1.00 88.56 87 GLY A C 1
ATOM 647 O O . GLY A 1 87 ? -1.610 -11.188 -14.763 1.00 88.56 87 GLY A O 1
ATOM 648 N N . ASP A 1 88 ? -1.213 -8.977 -14.894 1.00 88.62 88 ASP A N 1
ATOM 649 C CA . ASP A 1 88 ? -0.007 -9.020 -14.063 1.00 88.62 88 ASP A CA 1
ATOM 650 C C . ASP A 1 88 ? -0.344 -9.505 -12.647 1.00 88.62 88 ASP A C 1
ATOM 652 O O . ASP A 1 88 ? -1.270 -8.999 -12.008 1.00 88.62 88 ASP A O 1
ATOM 656 N N . ILE A 1 89 ? 0.450 -10.445 -12.131 1.00 91.94 89 ILE A N 1
ATOM 657 C CA . ILE A 1 89 ? 0.405 -10.853 -10.723 1.00 91.94 89 ILE A CA 1
ATOM 658 C C . ILE A 1 89 ? 1.642 -10.298 -10.035 1.00 91.94 89 ILE A C 1
ATOM 660 O O . ILE A 1 89 ? 2.775 -10.561 -10.446 1.00 91.94 89 ILE A O 1
ATOM 664 N N . VAL A 1 90 ? 1.412 -9.536 -8.971 1.00 92.88 90 VAL A N 1
ATOM 665 C CA . VAL A 1 90 ? 2.448 -8.828 -8.225 1.00 92.88 90 VAL A CA 1
ATOM 666 C C . VAL A 1 90 ? 2.382 -9.226 -6.758 1.00 92.88 90 VAL A C 1
ATOM 668 O O . VAL A 1 90 ? 1.305 -9.261 -6.167 1.00 92.88 90 VAL A O 1
ATOM 671 N N . VAL A 1 91 ? 3.545 -9.511 -6.181 1.00 94.88 91 VAL A N 1
ATOM 672 C CA . VAL A 1 91 ? 3.731 -9.737 -4.747 1.00 94.88 91 VAL A CA 1
ATOM 673 C C . VAL A 1 91 ? 4.332 -8.481 -4.125 1.00 94.88 91 VAL A C 1
ATOM 675 O O . VAL A 1 91 ? 5.232 -7.866 -4.704 1.00 94.88 91 VAL A O 1
ATOM 678 N N . LEU A 1 92 ? 3.820 -8.113 -2.951 1.00 95.19 92 LEU A N 1
ATOM 679 C CA . LEU A 1 92 ? 4.234 -6.948 -2.182 1.00 95.19 92 LEU A CA 1
ATOM 680 C C . LEU A 1 92 ? 4.828 -7.396 -0.842 1.00 95.19 92 LEU A C 1
ATOM 682 O O . LEU A 1 92 ? 4.462 -8.435 -0.296 1.00 95.19 92 LEU A O 1
ATOM 686 N N . ASN A 1 93 ? 5.777 -6.612 -0.349 1.00 96.06 93 ASN A N 1
ATOM 687 C CA . ASN A 1 93 ? 6.280 -6.647 1.019 1.00 96.06 93 ASN A CA 1
ATOM 688 C C . ASN A 1 93 ? 6.588 -5.206 1.449 1.00 96.06 93 ASN A C 1
ATOM 690 O O . ASN A 1 93 ? 7.721 -4.843 1.785 1.00 96.06 93 ASN A O 1
ATOM 694 N N . SER A 1 94 ? 5.581 -4.349 1.322 1.00 95.25 94 SER A N 1
ATOM 695 C CA . SER A 1 94 ? 5.736 -2.901 1.411 1.00 95.25 94 SER A CA 1
ATOM 696 C C . SER A 1 94 ? 5.617 -2.435 2.853 1.00 95.25 94 SER A C 1
ATOM 698 O O . SER A 1 94 ? 4.775 -2.903 3.619 1.00 95.25 94 SER A O 1
ATOM 700 N N . ALA A 1 95 ? 6.466 -1.488 3.250 1.00 96.69 95 ALA A N 1
ATOM 701 C CA . ALA A 1 95 ? 6.355 -0.874 4.567 1.00 96.69 95 ALA A CA 1
ATOM 702 C C . ALA A 1 95 ? 5.135 0.053 4.631 1.00 96.69 95 ALA A C 1
ATOM 704 O O . ALA A 1 95 ? 4.901 0.830 3.705 1.00 96.69 95 ALA A O 1
ATOM 705 N N . LEU A 1 96 ? 4.409 -0.001 5.750 1.00 97.88 96 LEU A N 1
ATOM 706 C CA . LEU A 1 96 ? 3.395 0.986 6.112 1.00 97.88 96 LEU A CA 1
ATOM 707 C C . LEU A 1 96 ? 4.003 1.970 7.110 1.00 97.88 96 LEU A C 1
ATOM 709 O O . LEU A 1 96 ? 4.557 1.538 8.125 1.00 97.88 96 LEU A O 1
ATOM 713 N N . THR A 1 97 ? 3.906 3.269 6.848 1.00 98.25 97 THR A N 1
ATOM 714 C CA . THR A 1 97 ? 4.475 4.322 7.701 1.00 98.25 97 THR A CA 1
ATOM 715 C C . THR A 1 97 ? 3.452 5.385 8.082 1.00 98.25 97 THR A C 1
ATOM 717 O O . THR A 1 97 ? 2.455 5.586 7.394 1.00 98.25 97 THR A O 1
ATOM 720 N N . GLU A 1 98 ? 3.711 6.095 9.179 1.00 98.3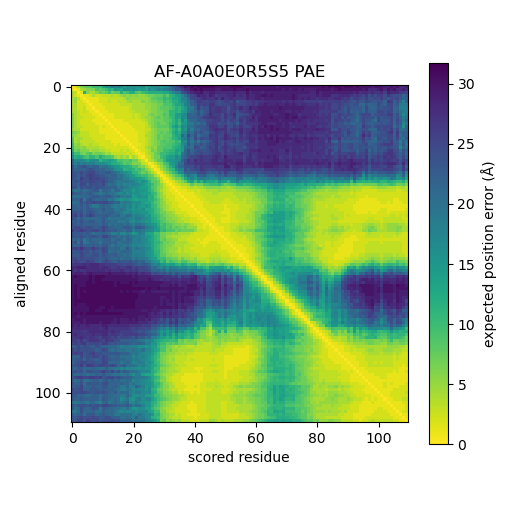1 98 GLU A N 1
ATOM 721 C CA . GLU A 1 98 ? 2.859 7.197 9.658 1.00 98.31 98 GLU A CA 1
ATOM 722 C C . GLU A 1 98 ? 2.825 8.390 8.699 1.00 98.31 98 GLU A C 1
ATOM 724 O O . GLU A 1 98 ? 1.780 8.989 8.462 1.00 98.31 98 GLU A O 1
ATOM 729 N N . GLY A 1 99 ? 3.993 8.733 8.153 1.00 97.75 99 GLY A N 1
ATOM 730 C CA . GLY A 1 99 ? 4.187 9.851 7.239 1.00 97.75 99 GLY A CA 1
ATOM 731 C C . GLY A 1 99 ? 4.470 9.395 5.807 1.00 97.75 99 GLY A C 1
ATOM 732 O O . GLY A 1 99 ? 4.810 8.231 5.586 1.00 97.75 99 GLY A O 1
ATOM 733 N N . PRO A 1 100 ? 4.392 10.316 4.832 1.00 97.19 100 PRO A N 1
ATOM 734 C CA . PRO A 1 100 ? 4.592 10.017 3.413 1.00 97.19 100 PRO A CA 1
ATOM 735 C C . PRO A 1 100 ? 6.040 9.681 3.043 1.00 97.19 100 PRO A C 1
ATOM 737 O O . PRO A 1 100 ? 6.295 9.235 1.931 1.00 97.19 100 PRO A O 1
ATOM 740 N N . SER A 1 101 ? 7.006 9.913 3.934 1.00 96.19 101 SER A N 1
ATOM 741 C CA . SER A 1 101 ? 8.409 9.585 3.683 1.00 96.19 101 SER A CA 1
ATOM 742 C C . SER A 1 101 ? 8.724 8.152 4.109 1.00 96.19 101 SER A C 1
ATOM 744 O O . SER A 1 101 ? 8.329 7.739 5.199 1.00 96.19 101 SER A O 1
ATOM 746 N N . ALA A 1 102 ? 9.510 7.426 3.310 1.00 91.62 102 ALA A N 1
ATOM 747 C CA . ALA A 1 102 ? 9.917 6.044 3.591 1.00 91.62 102 ALA A CA 1
ATOM 748 C C . ALA A 1 102 ? 10.745 5.880 4.883 1.00 91.62 102 ALA A C 1
ATOM 750 O O . ALA A 1 102 ? 10.852 4.779 5.414 1.00 91.62 102 ALA A O 1
ATOM 751 N N . ASN A 1 103 ? 11.321 6.968 5.403 1.00 94.50 103 ASN A N 1
ATOM 752 C CA . ASN A 1 103 ? 12.038 6.986 6.683 1.00 94.50 103 ASN A CA 1
ATOM 753 C C . ASN A 1 103 ? 11.148 7.330 7.895 1.00 94.50 103 ASN A C 1
ATOM 755 O O . ASN A 1 103 ? 11.663 7.460 9.004 1.00 94.50 103 ASN A O 1
ATOM 759 N N . SER A 1 104 ? 9.840 7.514 7.696 1.00 97.88 104 SER A N 1
ATOM 760 C CA . SER A 1 104 ? 8.893 7.788 8.783 1.00 97.88 104 SER A CA 1
ATOM 761 C C . SER A 1 104 ? 8.711 6.556 9.677 1.00 97.88 104 SER A C 1
ATOM 763 O O . SER A 1 104 ? 9.083 5.441 9.307 1.00 97.88 104 SER A O 1
ATOM 765 N N . ALA A 1 105 ? 8.101 6.740 10.851 1.00 98.00 105 ALA A N 1
ATOM 766 C CA . ALA A 1 105 ? 7.850 5.649 11.788 1.00 98.00 105 ALA A CA 1
ATOM 767 C C . ALA A 1 105 ? 7.073 4.499 11.120 1.00 98.00 105 ALA A C 1
ATOM 769 O O . ALA A 1 105 ? 6.019 4.715 10.512 1.00 98.00 105 ALA A O 1
ATOM 770 N N . ARG A 1 106 ? 7.614 3.277 11.221 1.00 97.25 106 ARG A N 1
ATOM 771 C CA . ARG A 1 106 ? 7.019 2.074 10.630 1.00 97.25 106 ARG A CA 1
ATOM 772 C C . ARG A 1 106 ? 5.869 1.579 11.498 1.00 97.25 106 ARG A C 1
ATOM 774 O O . ARG A 1 106 ? 6.060 1.288 12.673 1.00 97.25 106 ARG A O 1
ATOM 781 N N . MET A 1 107 ? 4.706 1.43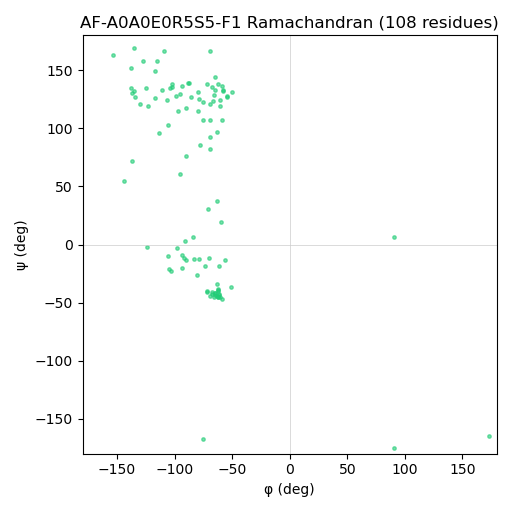1 10.878 1.00 97.81 107 MET A N 1
ATOM 782 C CA . MET A 1 107 ? 3.456 1.000 11.505 1.00 97.81 107 MET A CA 1
ATOM 783 C C . MET A 1 107 ? 3.095 -0.446 11.167 1.00 97.81 107 MET A C 1
ATOM 785 O O . MET A 1 107 ? 2.346 -1.087 11.897 1.00 97.81 107 MET A O 1
ATOM 789 N N . GLY A 1 108 ? 3.635 -0.986 10.073 1.00 96.94 108 GLY A N 1
ATOM 790 C CA . GLY A 1 108 ? 3.333 -2.349 9.661 1.00 96.94 108 GLY A CA 1
ATOM 791 C C . GLY A 1 108 ? 3.924 -2.716 8.310 1.00 96.94 108 GLY A C 1
ATOM 792 O O . GLY A 1 108 ? 4.822 -2.046 7.796 1.00 96.94 108 GLY A O 1
ATOM 793 N N . THR A 1 109 ? 3.416 -3.812 7.758 1.00 96.81 109 THR A N 1
ATOM 794 C CA . THR A 1 109 ? 3.776 -4.338 6.443 1.00 96.81 109 THR A CA 1
ATOM 795 C C . THR A 1 109 ? 2.512 -4.795 5.729 1.00 96.81 109 THR A C 1
ATOM 797 O O . THR A 1 109 ? 1.551 -5.178 6.401 1.00 96.81 109 THR A O 1
ATOM 800 N N . ALA A 1 110 ? 2.527 -4.751 4.404 1.00 93.62 110 ALA A N 1
ATOM 801 C CA . ALA A 1 110 ? 1.445 -5.219 3.550 1.00 93.62 110 ALA A CA 1
ATOM 802 C C . ALA A 1 110 ? 1.978 -6.063 2.391 1.00 93.62 110 ALA A C 1
ATOM 804 O O . ALA A 1 110 ? 3.147 -5.836 1.990 1.00 93.62 110 ALA A O 1
#

pLDDT: mean 80.68, std 16.29, range [46.66, 98.31]

Mean predicted aligned error: 14.33 Å

Radius of gyration: 32.66 Å; Cα contacts (8 Å, |Δi|>4): 123; chains: 1; bounding box: 67×40×90 Å

Foldseek 3Di:
DDDPVNVVVVVVVVVVVVVVCCVVVVPPPPDDDDDDDDWEWDAAQADPDGQKDFPAQDDAPDCPVPPPPPVSPPDPDNHDHDDDHPPTDMDGFIFIAPDHDPPHHTDDTD

Organism: Oryza rufipogon (NCBI:txid4529)

InterPro domains:
  IPR004265 Dirigent protein [PF03018] (34-110)
  IPR004265 Dirigent protein [PTHR21495] (26-110)

Secondary structure (DSSP, 8-state):
---HHHHHHHHHHHHHHHHHHHHHHS-------------EEE--SSSSS-SEEEEE--B-SS--S---TTTTSSPPPTTSPPPP-BT-EEEE-PEEESSSSTTSPEEEE-